Protein AF-B7U589-F1 (afdb_monomer)

Secondary structure (DSSP, 8-state):
-------------EEETTEEHHHHHHHHHHHHHHHHHHTTS-GGGHHHHHHHHHHHHHHHHSEETTEEEEEHHHHHHHHHH--TTT-PPPPHHHHHHHHHHHHHHHHHHHHHHHHHHT--

Radius of gyration: 27.57 Å; Cα contacts (8 Å, 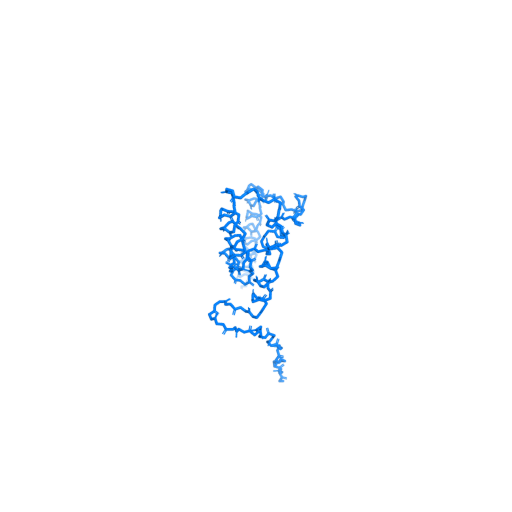|Δi|>4): 42; chains: 1; bounding box: 62×40×70 Å

Mean predicted aligned error: 13.68 Å

Foldseek 3Di:
DDDPDPPDDPDFDADDDLDGPVLVVLVVVLVVVLVVCLVVDDPVCNVVSVVVSVVVSVQQSQQDPVGNVHGVVVVVVCVVVDDPVPDDDDDPVVVVVVVVVVVVVVVVVVVVVVVVVVVD

Structure (mmCIF, N/CA/C/O backbone):
data_AF-B7U589-F1
#
_entry.id   AF-B7U589-F1
#
loop_
_atom_site.group_PDB
_atom_site.id
_atom_site.type_symbol
_atom_site.label_atom_id
_atom_site.label_alt_id
_atom_site.label_comp_id
_atom_site.label_asym_id
_atom_site.label_entity_id
_atom_site.label_seq_id
_atom_site.pdbx_PDB_ins_code
_atom_site.Cartn_x
_atom_site.Cartn_y
_atom_site.Cartn_z
_atom_site.occupancy
_atom_site.B_iso_or_equiv
_atom_site.auth_seq_id
_atom_site.auth_comp_id
_atom_site.auth_asym_id
_atom_site.auth_atom_id
_atom_site.pdbx_PDB_model_num
ATOM 1 N N . MET A 1 1 ? -23.735 -15.274 38.459 1.00 56.53 1 MET A N 1
ATOM 2 C CA . MET A 1 1 ? -22.317 -15.145 38.058 1.00 56.53 1 MET A CA 1
ATOM 3 C C . MET A 1 1 ? -22.253 -15.145 36.543 1.00 56.53 1 MET A C 1
ATOM 5 O O . MET A 1 1 ? -22.641 -16.132 35.937 1.00 56.53 1 MET A O 1
ATOM 9 N N . SER A 1 2 ? -21.861 -14.024 35.939 1.00 58.78 2 SER A N 1
ATOM 10 C CA . SER A 1 2 ? -21.671 -13.925 34.489 1.00 58.78 2 SER A CA 1
ATOM 11 C C . SER A 1 2 ? -20.240 -14.346 34.168 1.00 58.78 2 SER A C 1
ATOM 13 O O . SER A 1 2 ? -19.300 -13.724 34.661 1.00 58.78 2 SER A O 1
ATOM 15 N N . TYR A 1 3 ? -20.072 -15.425 33.405 1.00 68.81 3 TYR A N 1
ATOM 16 C CA . TYR A 1 3 ? -18.766 -15.828 32.889 1.00 68.81 3 TYR A CA 1
ATOM 17 C C . TYR A 1 3 ? -18.449 -14.979 31.652 1.00 68.81 3 TYR A C 1
ATOM 19 O O . TYR A 1 3 ? -19.206 -15.045 30.678 1.00 68.81 3 TYR A O 1
ATOM 27 N N . PRO A 1 4 ? -17.354 -14.195 31.628 1.00 71.69 4 PRO A N 1
ATOM 28 C CA . PRO A 1 4 ? -16.908 -13.586 30.389 1.00 71.69 4 PRO A CA 1
ATOM 29 C C . PRO A 1 4 ? -16.422 -14.710 29.474 1.00 71.69 4 PRO A C 1
ATOM 31 O O . PRO A 1 4 ? -15.362 -15.293 29.692 1.00 71.69 4 PRO A O 1
ATOM 34 N N . ILE A 1 5 ? -17.227 -15.038 28.462 1.00 75.19 5 ILE A N 1
ATOM 35 C CA . ILE A 1 5 ? -16.825 -15.941 27.384 1.00 75.19 5 ILE A CA 1
ATOM 36 C C . ILE A 1 5 ? -15.532 -15.365 26.796 1.00 75.19 5 ILE A C 1
ATOM 38 O O . ILE A 1 5 ? -15.551 -14.212 26.340 1.00 75.19 5 ILE A O 1
ATOM 42 N N . PRO A 1 6 ? -14.411 -16.106 26.809 1.00 66.44 6 PRO A N 1
ATOM 43 C CA . PRO A 1 6 ? -13.194 -15.638 26.178 1.00 66.44 6 PRO A CA 1
ATOM 44 C C . PRO A 1 6 ? -13.484 -15.529 24.683 1.00 66.44 6 PRO A C 1
ATOM 46 O O . PRO A 1 6 ? -13.605 -16.526 23.975 1.00 66.44 6 PRO A O 1
ATOM 49 N N . LYS A 1 7 ? -13.666 -14.297 24.200 1.00 66.12 7 LYS A N 1
ATOM 50 C CA . LYS A 1 7 ? -13.735 -14.030 22.766 1.00 66.12 7 LYS A CA 1
ATOM 51 C C . LYS A 1 7 ? -12.380 -14.420 22.205 1.00 66.12 7 LYS A C 1
ATOM 53 O O . LYS A 1 7 ? -11.390 -13.760 22.510 1.00 66.12 7 LYS A O 1
ATOM 58 N N . GLU A 1 8 ? -12.346 -15.503 21.441 1.00 59.12 8 GLU A N 1
ATOM 59 C CA . GLU A 1 8 ? -11.139 -16.000 20.796 1.00 59.12 8 GLU A CA 1
ATOM 60 C C . GLU A 1 8 ? -10.392 -14.848 20.121 1.00 59.12 8 GLU A C 1
ATOM 62 O O . GLU A 1 8 ? -10.869 -14.223 19.167 1.00 59.12 8 GLU A O 1
ATOM 67 N N . VAL A 1 9 ? -9.209 -14.536 20.645 1.00 61.25 9 VAL A N 1
ATOM 68 C CA . VAL A 1 9 ? -8.314 -13.579 20.014 1.00 61.25 9 VAL A CA 1
ATOM 69 C C . VAL A 1 9 ? -7.696 -14.329 18.847 1.00 61.25 9 VAL A C 1
ATOM 71 O O . VAL A 1 9 ? -6.755 -15.101 19.016 1.00 61.25 9 VAL A O 1
ATOM 74 N N . LYS A 1 10 ? -8.251 -14.142 17.645 1.00 58.91 10 LYS A N 1
ATOM 75 C CA . LYS A 1 10 ? -7.580 -14.528 16.400 1.00 58.91 10 LYS A CA 1
ATOM 76 C C . LYS A 1 10 ? -6.334 -13.660 16.262 1.00 58.91 10 LYS A C 1
ATOM 78 O O . LYS A 1 10 ? -6.353 -12.612 15.621 1.00 58.91 10 LYS A O 1
ATOM 83 N N . THR A 1 11 ? -5.276 -14.051 16.956 1.00 62.56 11 THR A N 1
ATOM 84 C CA . THR A 1 11 ? -3.998 -13.359 16.919 1.00 62.56 11 THR A CA 1
ATOM 85 C C . THR A 1 11 ? -3.332 -13.741 15.609 1.00 62.56 11 THR A C 1
ATOM 87 O O . THR A 1 11 ? -2.890 -14.875 15.437 1.00 62.56 11 THR A O 1
ATOM 90 N N . ASP A 1 12 ? -3.316 -12.818 14.648 1.00 67.38 12 ASP A N 1
ATOM 91 C CA . ASP A 1 12 ? -2.588 -13.030 13.399 1.00 67.38 12 ASP A CA 1
ATOM 92 C C . ASP A 1 12 ? -1.104 -13.286 13.708 1.00 67.38 12 ASP A C 1
ATOM 94 O O . ASP A 1 12 ? -0.498 -12.589 14.528 1.00 67.38 12 ASP A O 1
ATOM 98 N N . ILE A 1 13 ? -0.517 -14.282 13.037 1.00 76.31 13 ILE A N 1
ATOM 99 C CA . ILE A 1 13 ? 0.887 -14.664 13.221 1.00 76.31 13 ILE A CA 1
ATOM 100 C C . ILE A 1 13 ? 1.769 -13.486 12.795 1.00 76.31 13 ILE A C 1
ATOM 102 O O . ILE A 1 13 ? 1.837 -13.125 11.613 1.00 76.31 13 ILE A O 1
ATOM 106 N N . LYS A 1 14 ? 2.430 -12.869 13.776 1.00 76.00 14 LYS A N 1
ATOM 107 C CA . LYS A 1 14 ? 3.415 -11.808 13.564 1.00 76.00 14 LYS A CA 1
ATOM 108 C C . LYS A 1 14 ? 4.762 -12.441 13.253 1.00 76.00 14 LYS A C 1
ATOM 110 O O . LYS A 1 14 ? 5.192 -13.343 13.962 1.00 76.00 14 LYS A O 1
ATOM 115 N N . VAL A 1 15 ? 5.423 -11.953 12.207 1.00 69.69 15 VAL A N 1
ATOM 116 C CA . VAL A 1 15 ? 6.748 -12.446 11.804 1.00 69.69 15 VAL A CA 1
ATOM 117 C C . VAL A 1 15 ? 7.831 -11.576 12.439 1.00 69.69 15 VAL A C 1
ATOM 119 O O . VAL A 1 15 ? 8.715 -12.089 13.116 1.00 69.69 15 VAL A O 1
ATOM 122 N N . LYS A 1 16 ? 7.748 -10.246 12.261 1.00 62.12 16 LYS A N 1
ATOM 123 C CA . LYS A 1 16 ? 8.678 -9.267 12.852 1.00 62.12 16 LYS A CA 1
ATOM 124 C C . LYS A 1 16 ? 8.095 -7.848 12.783 1.00 62.12 16 LYS A C 1
ATOM 126 O O . LYS A 1 16 ? 7.721 -7.386 11.709 1.00 62.12 16 LYS A O 1
ATOM 131 N N . GLY A 1 17 ? 8.054 -7.124 13.903 1.00 70.06 17 GLY A N 1
ATOM 132 C CA . GLY A 1 17 ? 7.577 -5.732 13.934 1.00 70.06 17 GLY A CA 1
ATOM 133 C C . GLY A 1 17 ? 6.125 -5.581 13.433 1.00 70.06 17 GLY A C 1
ATOM 134 O O . GLY A 1 17 ? 5.258 -6.315 13.909 1.00 70.06 17 GLY A O 1
ATOM 135 N N . PRO A 1 18 ? 5.827 -4.656 12.494 1.00 68.00 18 PRO A N 1
ATOM 136 C CA . PRO A 1 18 ? 4.482 -4.487 11.936 1.00 68.00 18 PRO A CA 1
ATOM 137 C C . PRO A 1 18 ? 4.117 -5.533 10.865 1.00 68.00 18 PRO A C 1
ATOM 139 O O . PRO A 1 18 ? 3.000 -5.490 10.352 1.00 68.00 18 PRO A O 1
ATOM 142 N N . LEU A 1 19 ? 5.033 -6.445 10.508 1.00 73.00 19 LEU A N 1
ATOM 143 C CA . LEU A 1 19 ? 4.832 -7.431 9.445 1.00 73.00 19 LEU A CA 1
ATOM 144 C C . LEU A 1 19 ? 4.157 -8.700 9.973 1.00 73.00 19 LEU A C 1
ATOM 146 O O . LEU A 1 19 ? 4.652 -9.386 10.876 1.00 73.00 19 LEU A O 1
ATOM 150 N N . TYR A 1 20 ? 3.038 -9.033 9.345 1.00 83.56 20 TYR A N 1
ATOM 151 C CA . TYR A 1 20 ? 2.271 -10.251 9.562 1.00 83.56 20 TYR A CA 1
ATOM 152 C C . TYR A 1 20 ? 2.624 -11.300 8.507 1.00 83.56 20 TYR A C 1
ATOM 154 O O . TYR A 1 20 ? 3.091 -10.971 7.420 1.00 83.56 20 TYR A O 1
ATOM 162 N N . LEU A 1 21 ? 2.340 -12.575 8.776 1.00 83.81 21 LEU A N 1
ATOM 163 C CA . LEU A 1 21 ? 2.605 -13.662 7.822 1.00 83.81 21 LEU A CA 1
ATOM 164 C C . LEU A 1 21 ? 1.922 -13.435 6.461 1.00 83.81 21 LEU A C 1
ATOM 166 O O . LEU A 1 21 ? 2.477 -13.742 5.408 1.00 83.81 21 LEU A O 1
ATOM 170 N N . ARG A 1 22 ? 0.738 -12.814 6.482 1.00 82.56 22 ARG A N 1
ATOM 171 C CA . ARG A 1 22 ? 0.011 -12.410 5.272 1.00 82.56 22 ARG A CA 1
ATOM 172 C C . ARG A 1 22 ? 0.807 -11.421 4.413 1.00 82.56 22 ARG A C 1
ATOM 174 O O . ARG A 1 22 ? 0.705 -11.480 3.194 1.00 82.56 22 ARG A O 1
ATOM 181 N N . ASP A 1 23 ? 1.624 -10.562 5.022 1.00 87.06 23 ASP A N 1
ATOM 182 C CA . ASP A 1 23 ? 2.446 -9.578 4.303 1.00 87.06 23 ASP A CA 1
ATOM 183 C C . ASP A 1 23 ? 3.567 -10.236 3.525 1.00 87.06 23 ASP A C 1
ATOM 185 O O . ASP A 1 23 ? 3.848 -9.840 2.399 1.00 87.06 23 ASP A O 1
ATOM 189 N N . VAL A 1 24 ? 4.155 -11.289 4.093 1.00 88.31 24 VAL A N 1
ATOM 190 C CA . VAL A 1 24 ? 5.153 -12.104 3.398 1.00 88.31 24 VAL A CA 1
ATOM 191 C C . VAL A 1 24 ? 4.527 -12.748 2.162 1.00 88.31 24 VAL A C 1
ATOM 193 O O . VAL A 1 24 ? 5.094 -12.669 1.076 1.00 88.31 24 VAL A O 1
ATOM 196 N N . GLY A 1 25 ? 3.319 -13.306 2.298 1.00 91.00 25 GLY A N 1
ATOM 197 C CA . GLY A 1 25 ? 2.579 -13.875 1.169 1.00 91.00 25 GLY A CA 1
ATOM 198 C C . GLY A 1 25 ? 2.284 -12.851 0.068 1.00 91.00 25 GLY A C 1
ATOM 199 O O . GLY A 1 25 ? 2.515 -13.128 -1.107 1.00 91.00 25 GLY A O 1
ATOM 200 N N . ILE A 1 26 ? 1.839 -11.646 0.438 1.00 91.75 26 ILE A N 1
ATOM 201 C CA . ILE A 1 26 ? 1.591 -10.558 -0.521 1.00 91.75 26 ILE A CA 1
ATOM 202 C C . ILE A 1 26 ? 2.898 -10.124 -1.200 1.00 91.75 26 ILE A C 1
ATOM 204 O O . ILE A 1 26 ? 2.909 -9.938 -2.412 1.00 91.75 26 ILE A O 1
ATOM 208 N N . LEU A 1 27 ? 4.002 -9.996 -0.460 1.00 92.94 27 LEU A N 1
ATOM 209 C CA . LEU A 1 27 ? 5.292 -9.585 -1.019 1.00 92.94 27 LEU A CA 1
ATOM 210 C C . LEU A 1 27 ? 5.833 -10.607 -2.028 1.00 92.94 27 LEU A C 1
ATOM 212 O O . LEU A 1 27 ? 6.324 -10.225 -3.091 1.00 92.94 27 LEU A O 1
ATOM 216 N N . ILE A 1 28 ? 5.693 -11.902 -1.729 1.00 94.62 28 ILE A N 1
ATOM 217 C CA . ILE A 1 28 ? 6.041 -12.985 -2.657 1.00 94.62 28 ILE A CA 1
ATOM 218 C C . ILE A 1 28 ? 5.150 -12.907 -3.901 1.00 94.62 28 ILE A C 1
ATOM 220 O O . ILE A 1 28 ? 5.663 -12.891 -5.019 1.00 94.62 28 ILE A O 1
ATOM 224 N N . GLY A 1 29 ? 3.831 -12.789 -3.721 1.00 95.50 29 GLY A N 1
ATOM 225 C CA . GLY A 1 29 ? 2.881 -12.685 -4.830 1.00 95.50 29 GLY A CA 1
ATOM 226 C C . GLY A 1 29 ? 3.164 -11.491 -5.746 1.00 95.50 29 GLY A C 1
ATOM 227 O O . GLY A 1 29 ? 3.200 -11.643 -6.965 1.00 95.50 29 GLY A O 1
ATOM 228 N N . VAL A 1 30 ? 3.445 -10.319 -5.169 1.00 95.75 30 VAL A N 1
ATOM 229 C CA . VAL A 1 30 ? 3.826 -9.114 -5.918 1.00 95.75 30 VAL A CA 1
ATOM 230 C C . VAL A 1 30 ? 5.149 -9.308 -6.648 1.00 95.75 30 VAL A C 1
ATOM 232 O O . VAL A 1 30 ? 5.253 -8.906 -7.801 1.00 95.75 30 VAL A O 1
ATOM 235 N N . THR A 1 31 ? 6.145 -9.943 -6.027 1.00 95.19 31 THR A N 1
ATOM 236 C CA . THR A 1 31 ? 7.433 -10.226 -6.682 1.00 95.19 31 THR A CA 1
ATOM 237 C C . THR A 1 31 ? 7.244 -11.101 -7.923 1.00 95.19 31 THR A C 1
ATOM 239 O O . THR A 1 31 ? 7.774 -10.781 -8.988 1.00 95.19 31 THR A O 1
ATOM 242 N N . VAL A 1 32 ? 6.449 -12.172 -7.813 1.00 96.81 32 VAL A N 1
ATOM 243 C CA . VAL A 1 32 ? 6.141 -13.076 -8.935 1.00 96.81 32 VAL A CA 1
ATOM 244 C C . VAL A 1 32 ? 5.391 -12.333 -10.040 1.00 96.81 32 VAL A C 1
ATOM 246 O O . VAL A 1 32 ? 5.813 -12.367 -11.195 1.00 96.81 32 VAL A O 1
ATOM 249 N N . LEU A 1 33 ? 4.328 -11.600 -9.691 1.00 95.62 33 LEU A N 1
ATOM 250 C CA . LEU A 1 33 ? 3.584 -10.776 -10.648 1.00 95.62 33 LEU A CA 1
ATOM 251 C C . LEU A 1 33 ? 4.497 -9.754 -11.325 1.00 95.62 33 LEU A C 1
ATOM 253 O O . LEU A 1 33 ? 4.436 -9.566 -12.537 1.00 95.62 33 LEU A O 1
ATOM 257 N N . SER A 1 34 ? 5.390 -9.132 -10.560 1.00 94.88 34 SER A N 1
ATOM 258 C CA . SER A 1 34 ? 6.286 -8.112 -11.078 1.00 94.88 34 SER A CA 1
ATOM 259 C C . SER A 1 34 ? 7.234 -8.662 -12.146 1.00 94.88 34 SER A C 1
ATOM 261 O O . SER A 1 34 ? 7.466 -7.980 -13.144 1.00 94.88 34 SER A O 1
ATOM 263 N N . GLN A 1 35 ? 7.721 -9.900 -11.995 1.00 94.56 35 GLN A N 1
ATOM 264 C CA . GLN A 1 35 ? 8.529 -10.565 -13.024 1.00 94.56 35 GLN A CA 1
ATOM 265 C C . GLN A 1 35 ? 7.729 -10.884 -14.289 1.00 94.56 35 GLN A C 1
ATOM 267 O O . GLN A 1 35 ? 8.247 -10.697 -15.387 1.00 94.56 35 GLN A O 1
ATOM 272 N N . ILE A 1 36 ? 6.469 -11.308 -14.151 1.00 95.12 36 ILE A N 1
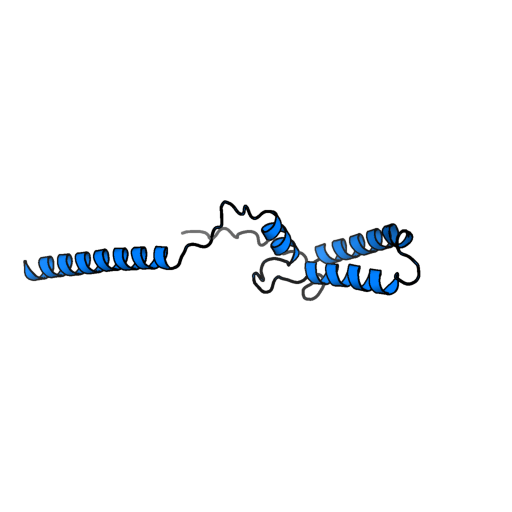ATOM 273 C CA . ILE A 1 36 ? 5.594 -11.587 -15.299 1.00 95.12 36 ILE A CA 1
ATOM 274 C C . ILE A 1 36 ? 5.364 -10.306 -16.115 1.00 95.12 36 ILE A C 1
ATOM 276 O O . ILE A 1 36 ? 5.525 -10.305 -17.333 1.00 95.12 36 ILE A O 1
ATOM 280 N N . PHE A 1 37 ? 5.054 -9.190 -15.448 1.00 92.75 37 PHE A N 1
ATOM 281 C CA . PHE A 1 37 ? 4.784 -7.907 -16.110 1.00 92.75 37 PHE A CA 1
ATOM 282 C C . PHE A 1 37 ? 6.041 -7.149 -16.553 1.00 92.75 37 PHE A C 1
ATOM 284 O O . PHE A 1 37 ? 5.940 -6.243 -17.380 1.00 92.75 37 PHE A O 1
ATOM 291 N N . LYS A 1 38 ? 7.230 -7.528 -16.065 1.00 92.25 38 LYS A N 1
ATOM 292 C CA . LYS A 1 38 ? 8.510 -6.913 -16.450 1.00 92.25 38 LYS A CA 1
ATOM 293 C C . LYS A 1 38 ? 8.707 -6.905 -17.968 1.00 92.25 38 LYS A C 1
ATOM 295 O O . LYS A 1 38 ? 9.228 -5.929 -18.493 1.00 92.25 38 LYS A O 1
ATOM 300 N N . GLY A 1 39 ? 8.286 -7.965 -18.666 1.00 90.75 39 GLY A N 1
ATOM 301 C CA . GLY A 1 39 ? 8.430 -8.083 -20.124 1.00 90.75 39 GLY A CA 1
ATOM 302 C C . GLY A 1 39 ? 7.678 -7.010 -20.919 1.00 90.75 39 GLY A C 1
ATOM 303 O O . GLY A 1 39 ? 8.077 -6.689 -22.033 1.00 90.75 39 GLY A O 1
ATOM 304 N N . SER A 1 40 ? 6.638 -6.413 -20.334 1.00 92.31 40 SER A N 1
ATOM 305 C CA . SER A 1 40 ? 5.861 -5.330 -20.950 1.00 92.31 40 SER A CA 1
ATOM 306 C C . SER A 1 40 ? 6.453 -3.940 -20.695 1.00 92.31 40 SER A C 1
ATOM 308 O O . SER A 1 40 ? 5.945 -2.950 -21.218 1.00 92.31 40 SER A O 1
ATOM 310 N N . VAL A 1 41 ? 7.503 -3.838 -19.874 1.00 93.75 41 VAL A N 1
ATOM 311 C CA . VAL A 1 41 ? 8.139 -2.572 -19.504 1.00 93.75 41 VAL A CA 1
ATOM 312 C C . VAL A 1 41 ? 9.419 -2.398 -20.314 1.00 93.75 41 VAL A C 1
ATOM 314 O O . VAL A 1 41 ? 10.307 -3.248 -20.294 1.00 93.75 41 VAL A O 1
ATOM 317 N N . HIS A 1 42 ? 9.539 -1.266 -21.007 1.00 93.50 42 HIS A N 1
ATOM 318 C CA . HIS A 1 42 ? 10.747 -0.931 -21.757 1.00 93.50 42 HIS A CA 1
ATOM 319 C C . HIS A 1 42 ? 11.972 -0.860 -20.829 1.00 93.50 42 HIS A C 1
ATOM 321 O O . HIS A 1 42 ? 11.878 -0.352 -19.710 1.00 93.50 42 HIS A O 1
ATOM 327 N N . SER A 1 43 ? 13.135 -1.316 -21.304 1.00 92.62 43 SER A N 1
ATOM 328 C CA . SER A 1 43 ? 14.343 -1.511 -20.487 1.00 92.62 43 SER A CA 1
ATOM 329 C C . SER A 1 43 ? 14.754 -0.287 -19.661 1.00 92.62 43 SER A C 1
ATOM 331 O O . SER A 1 43 ? 15.154 -0.422 -18.506 1.00 92.62 43 SER A O 1
ATOM 333 N N . SER A 1 44 ? 14.584 0.917 -20.213 1.00 94.12 44 SER A N 1
ATOM 334 C CA . SER A 1 44 ? 14.885 2.186 -19.532 1.00 94.12 44 SER A CA 1
ATOM 335 C C . SER A 1 44 ? 14.003 2.462 -18.306 1.00 94.12 44 SER A C 1
ATOM 337 O O . SER A 1 44 ? 14.415 3.197 -17.414 1.00 94.12 44 SER A O 1
ATOM 339 N N . PHE A 1 45 ? 12.806 1.870 -18.234 1.00 94.31 45 PHE A N 1
ATOM 340 C CA . PHE A 1 45 ? 11.836 2.087 -17.157 1.00 94.31 45 PHE A CA 1
ATOM 341 C C . PHE A 1 45 ? 11.761 0.930 -16.153 1.00 94.31 45 PHE A C 1
ATOM 343 O O . PHE A 1 45 ? 10.916 0.948 -15.261 1.00 94.31 45 PHE A O 1
ATOM 350 N N . ILE A 1 46 ? 12.661 -0.055 -16.232 1.00 94.12 46 ILE A N 1
ATOM 351 C CA . ILE A 1 46 ? 12.665 -1.200 -15.309 1.00 94.12 46 ILE A CA 1
ATOM 352 C C . ILE A 1 46 ? 12.880 -0.754 -13.855 1.00 94.12 46 ILE A C 1
ATOM 354 O O . ILE A 1 46 ? 12.181 -1.211 -12.953 1.00 94.12 46 ILE A O 1
ATOM 358 N N . ILE A 1 47 ? 13.831 0.153 -13.619 1.00 94.12 47 ILE A N 1
ATOM 359 C CA . ILE A 1 47 ? 14.122 0.676 -12.276 1.00 94.12 47 ILE A CA 1
ATOM 360 C C . ILE A 1 47 ? 12.909 1.425 -11.692 1.00 94.12 47 ILE A C 1
ATOM 362 O O . ILE A 1 47 ? 12.446 1.029 -10.618 1.00 94.12 47 ILE A O 1
ATOM 366 N N . PRO A 1 48 ? 12.340 2.454 -12.362 1.00 95.56 48 PRO A N 1
ATOM 367 C CA . PRO A 1 48 ? 11.175 3.158 -11.827 1.00 95.56 48 PRO A CA 1
ATOM 368 C C . PRO A 1 48 ? 9.949 2.251 -11.682 1.00 95.56 48 PRO A C 1
ATOM 370 O O . PRO A 1 48 ? 9.189 2.417 -10.731 1.00 95.56 48 PRO A O 1
ATOM 373 N N . TYR A 1 49 ? 9.787 1.250 -12.551 1.00 95.25 49 TYR A N 1
ATOM 374 C CA . TYR A 1 49 ? 8.740 0.239 -12.421 1.00 95.25 49 TYR A CA 1
ATOM 375 C C . TYR A 1 49 ? 8.821 -0.519 -11.090 1.00 95.25 49 TYR A C 1
ATOM 377 O O . TYR A 1 49 ? 7.822 -0.604 -10.374 1.00 95.25 49 TYR A O 1
ATOM 385 N N . TYR A 1 50 ? 9.999 -1.023 -10.712 1.00 95.19 50 TYR A N 1
ATOM 386 C CA . TYR A 1 50 ? 10.146 -1.722 -9.435 1.00 95.19 50 TYR A CA 1
ATOM 387 C C . TYR A 1 50 ? 9.941 -0.794 -8.240 1.00 95.19 50 TYR A C 1
ATOM 389 O O . TYR A 1 50 ? 9.256 -1.175 -7.292 1.00 95.19 50 TYR A O 1
ATOM 397 N N . ILE A 1 51 ? 10.481 0.429 -8.288 1.00 96.44 51 ILE A N 1
ATOM 398 C CA . ILE A 1 51 ? 10.280 1.424 -7.222 1.00 96.44 51 ILE A CA 1
ATOM 399 C C . ILE A 1 51 ? 8.785 1.675 -7.016 1.00 96.44 51 ILE A C 1
ATOM 401 O O . ILE A 1 51 ? 8.307 1.662 -5.882 1.00 96.44 51 ILE A O 1
ATOM 405 N N . PHE A 1 52 ? 8.039 1.848 -8.106 1.00 95.94 52 PHE A N 1
ATOM 406 C CA . PHE A 1 52 ? 6.601 2.059 -8.052 1.00 95.94 52 PHE A CA 1
ATOM 407 C C . PHE A 1 52 ? 5.859 0.840 -7.488 1.00 95.94 52 PHE A C 1
ATOM 409 O O . PHE A 1 52 ? 5.100 0.980 -6.530 1.00 95.94 52 PHE A O 1
ATOM 416 N N . ILE A 1 53 ? 6.108 -0.360 -8.025 1.00 96.00 53 ILE A N 1
ATOM 417 C CA . ILE A 1 53 ? 5.449 -1.603 -7.591 1.00 96.00 53 ILE A CA 1
ATOM 418 C C . ILE A 1 53 ? 5.672 -1.854 -6.097 1.00 96.00 53 ILE A C 1
ATOM 420 O O . ILE A 1 53 ? 4.712 -2.063 -5.347 1.00 96.00 53 ILE A O 1
ATOM 424 N N . TYR A 1 54 ? 6.925 -1.817 -5.641 1.00 95.56 54 TYR A N 1
ATOM 425 C CA . TYR A 1 54 ? 7.234 -2.068 -4.236 1.00 95.56 54 TYR A CA 1
ATOM 426 C C . TYR A 1 54 ? 6.764 -0.916 -3.348 1.00 95.56 54 TYR A C 1
ATOM 428 O O . TYR A 1 54 ? 6.197 -1.177 -2.291 1.00 95.56 54 TYR A O 1
ATOM 436 N N . GLY A 1 55 ? 6.902 0.339 -3.783 1.00 95.75 55 GLY A N 1
ATOM 437 C CA . GLY A 1 55 ? 6.422 1.506 -3.041 1.00 95.75 55 GLY A CA 1
ATOM 438 C C . GLY A 1 55 ? 4.914 1.463 -2.787 1.00 95.75 55 GLY A C 1
ATOM 439 O O . GLY A 1 55 ? 4.472 1.614 -1.648 1.00 95.75 55 GLY A O 1
ATOM 440 N N . VAL A 1 56 ? 4.122 1.165 -3.820 1.00 94.06 56 VAL A N 1
ATOM 441 C CA . VAL A 1 56 ? 2.665 0.999 -3.705 1.00 94.06 56 VAL A CA 1
ATOM 442 C C . VAL A 1 56 ? 2.318 -0.184 -2.802 1.00 94.06 56 VAL A C 1
ATOM 444 O O . VAL A 1 56 ? 1.440 -0.073 -1.947 1.00 94.06 56 VAL A O 1
ATOM 447 N N . THR A 1 57 ? 3.036 -1.299 -2.933 1.00 93.81 57 THR A N 1
ATOM 448 C CA . THR A 1 57 ? 2.827 -2.489 -2.096 1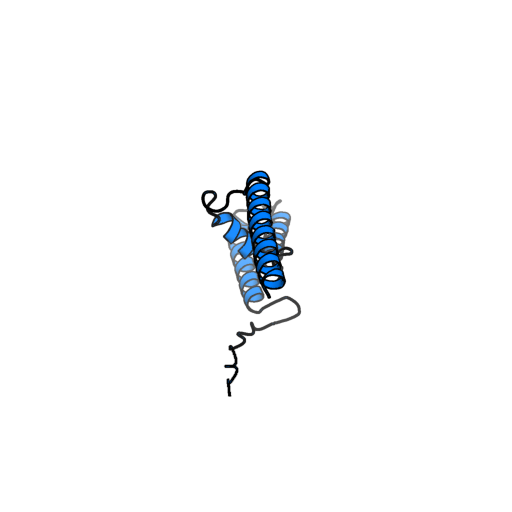.00 93.81 57 THR A CA 1
ATOM 449 C C . THR A 1 57 ? 3.087 -2.193 -0.620 1.00 93.81 57 THR A C 1
ATOM 451 O O . THR A 1 57 ? 2.248 -2.506 0.226 1.00 93.81 57 THR A O 1
ATOM 454 N N . PHE A 1 58 ? 4.195 -1.521 -0.300 1.00 92.00 58 PHE A N 1
ATOM 455 C CA . PHE A 1 58 ? 4.495 -1.084 1.063 1.00 92.00 58 PHE A CA 1
ATOM 456 C C . PHE A 1 58 ? 3.433 -0.119 1.589 1.00 92.00 58 PHE A C 1
ATOM 458 O O . PHE A 1 58 ? 2.934 -0.305 2.699 1.00 92.00 58 PHE A O 1
ATOM 465 N N . PHE A 1 59 ? 3.025 0.863 0.782 1.00 90.94 59 PHE A N 1
ATOM 466 C CA . PHE A 1 59 ? 1.960 1.789 1.153 1.00 90.94 59 PHE A CA 1
ATOM 467 C C . PHE A 1 59 ? 0.655 1.057 1.496 1.00 90.94 59 PHE A C 1
ATOM 469 O O . PHE A 1 59 ? 0.028 1.364 2.508 1.00 90.94 59 PHE A O 1
ATOM 476 N N . LEU A 1 60 ? 0.263 0.054 0.708 1.00 89.88 60 LEU A N 1
ATOM 477 C CA . LEU A 1 60 ? -0.938 -0.756 0.941 1.00 89.88 60 LEU A CA 1
ATOM 478 C C . LEU A 1 60 ? -0.851 -1.615 2.212 1.00 89.88 60 LEU A C 1
ATOM 480 O O . LEU A 1 60 ? -1.876 -1.839 2.866 1.00 89.88 60 LEU A O 1
ATOM 484 N N . MET A 1 61 ? 0.348 -2.097 2.554 1.00 88.44 61 MET A N 1
ATOM 485 C CA . MET A 1 61 ? 0.593 -2.931 3.733 1.00 88.44 61 MET A CA 1
ATOM 486 C C . MET A 1 61 ? 0.552 -2.142 5.043 1.00 88.44 61 MET A C 1
ATOM 488 O O . MET A 1 61 ? 0.092 -2.685 6.050 1.00 88.44 61 MET A O 1
ATOM 492 N N . ILE A 1 62 ? 1.010 -0.890 5.036 1.00 86.94 62 ILE A N 1
ATOM 493 C CA . ILE A 1 62 ? 1.083 -0.039 6.230 1.00 86.94 62 ILE A CA 1
ATOM 494 C C . ILE A 1 62 ? -0.329 0.201 6.821 1.00 86.94 62 ILE A C 1
ATOM 496 O O . ILE A 1 62 ? -1.317 0.314 6.078 1.00 86.94 62 ILE A O 1
ATOM 500 N N . PRO A 1 63 ? -0.465 0.241 8.165 1.00 82.69 63 PRO A N 1
ATOM 501 C CA . PRO A 1 63 ? -1.720 0.602 8.822 1.00 82.69 63 PRO A CA 1
ATOM 502 C C . PRO A 1 63 ? -2.167 2.014 8.429 1.00 82.69 63 PRO A C 1
ATOM 504 O O . PRO A 1 63 ? -1.357 2.922 8.266 1.00 82.69 63 PRO A O 1
ATOM 507 N N . SER A 1 64 ? -3.475 2.209 8.285 1.00 82.94 64 SER A N 1
ATOM 508 C CA . SER A 1 64 ? -4.012 3.505 7.887 1.00 82.94 64 SER A CA 1
ATOM 509 C C . SER A 1 64 ? -3.897 4.518 9.021 1.00 82.94 64 SER A C 1
ATOM 511 O O . SER A 1 64 ? -4.278 4.221 10.150 1.00 82.94 64 SER A O 1
ATOM 513 N N . ILE A 1 65 ? -3.433 5.731 8.708 1.00 76.19 65 ILE A N 1
ATOM 514 C CA . ILE A 1 65 ? -3.280 6.828 9.681 1.00 76.19 65 ILE A CA 1
ATOM 515 C C . ILE A 1 65 ? -4.628 7.148 10.344 1.00 76.19 65 ILE A C 1
ATOM 517 O O . ILE A 1 65 ? -4.721 7.246 11.563 1.00 76.19 65 ILE A O 1
ATOM 521 N N . ASN A 1 66 ? -5.693 7.216 9.542 1.00 75.12 66 ASN A N 1
ATOM 522 C CA . ASN A 1 66 ? -7.040 7.538 10.021 1.00 75.12 66 ASN A CA 1
ATOM 523 C C . ASN A 1 66 ? -7.761 6.330 10.642 1.00 75.12 66 ASN A C 1
ATOM 525 O O . ASN A 1 66 ? -8.805 6.488 11.270 1.00 75.12 66 ASN A O 1
ATOM 529 N N . ASN A 1 67 ? -7.252 5.110 10.438 1.00 78.19 67 ASN A N 1
ATOM 530 C CA . ASN A 1 67 ? -7.843 3.895 10.991 1.00 78.19 67 ASN A CA 1
ATOM 531 C C . ASN A 1 67 ? -6.755 2.849 11.288 1.00 78.19 67 ASN A C 1
ATOM 533 O O . ASN A 1 67 ? -6.565 1.924 10.495 1.00 78.19 67 ASN A O 1
ATOM 537 N N . PRO A 1 68 ? -6.066 2.946 12.439 1.00 72.81 68 PRO A N 1
ATOM 538 C CA . PRO A 1 68 ? -4.904 2.109 12.754 1.00 72.81 68 PRO A CA 1
ATOM 539 C C . PRO A 1 68 ? -5.233 0.615 12.906 1.00 72.81 68 PRO A C 1
ATOM 541 O O . PRO A 1 68 ? -4.340 -0.227 12.867 1.00 72.81 68 PRO A O 1
ATOM 544 N N . LYS A 1 69 ? -6.519 0.254 13.039 1.00 77.62 69 LYS A N 1
ATOM 545 C CA . LYS A 1 69 ? -6.986 -1.144 13.058 1.00 77.62 69 LYS A CA 1
ATOM 546 C C . LYS A 1 69 ? -7.135 -1.744 11.655 1.00 77.62 69 LYS A C 1
ATOM 548 O O . LYS A 1 69 ? -7.403 -2.939 11.526 1.00 77.62 69 LYS A O 1
ATOM 553 N N . LYS A 1 70 ? -7.028 -0.930 10.603 1.00 82.06 70 LYS A N 1
ATOM 554 C CA . LYS A 1 70 ? -7.187 -1.323 9.200 1.00 82.06 70 LYS A CA 1
ATOM 555 C C . LYS A 1 70 ? -5.961 -0.894 8.394 1.00 82.06 70 LYS A C 1
ATOM 557 O O . LYS A 1 70 ? -5.248 0.037 8.742 1.00 82.06 70 LYS A O 1
ATOM 562 N N . ARG A 1 71 ? -5.703 -1.599 7.298 1.00 83.75 71 ARG A N 1
ATOM 563 C CA . ARG A 1 71 ? -4.604 -1.294 6.365 1.00 83.75 71 ARG A CA 1
ATOM 564 C C . ARG A 1 71 ? -5.080 -0.357 5.266 1.00 83.75 71 ARG A C 1
ATOM 566 O O . ARG A 1 71 ? -6.278 -0.325 4.987 1.00 83.75 71 ARG A O 1
ATOM 573 N N . ASN A 1 72 ? -4.165 0.336 4.597 1.00 85.69 72 ASN A N 1
ATOM 574 C CA . ASN A 1 72 ? -4.519 1.304 3.552 1.00 85.69 72 ASN A CA 1
ATOM 575 C C . ASN A 1 72 ? -5.350 0.711 2.404 1.00 85.69 72 ASN A C 1
ATOM 577 O O . ASN A 1 72 ? -6.230 1.392 1.878 1.00 85.69 72 ASN A O 1
ATOM 581 N N . PHE A 1 73 ? -5.181 -0.576 2.078 1.00 84.75 73 PHE A N 1
ATOM 582 C CA . PHE A 1 73 ? -6.035 -1.227 1.077 1.00 84.75 73 PHE A CA 1
ATOM 583 C C . PHE A 1 73 ? -7.525 -1.242 1.467 1.00 84.75 73 PHE A C 1
ATOM 585 O O . PHE A 1 73 ? -8.385 -1.153 0.595 1.00 84.75 73 PHE A O 1
ATOM 592 N N . HIS A 1 74 ? -7.852 -1.313 2.765 1.00 85.12 74 HIS A N 1
ATOM 593 C CA . HIS A 1 74 ? -9.242 -1.246 3.220 1.00 85.12 74 HIS A CA 1
ATOM 594 C C . HIS A 1 74 ? -9.819 0.145 2.987 1.00 85.12 74 HIS A C 1
ATOM 596 O O . HIS A 1 74 ? -10.969 0.262 2.585 1.00 85.12 74 HIS A O 1
ATOM 602 N N . SER A 1 75 ? -9.028 1.191 3.223 1.00 84.00 75 SER A N 1
ATOM 603 C CA . SER A 1 75 ? -9.451 2.571 2.985 1.00 84.00 75 SER A CA 1
ATOM 604 C C . SER A 1 75 ? -9.765 2.797 1.505 1.00 84.00 75 SER A C 1
ATOM 606 O O . SER A 1 75 ? -10.804 3.369 1.188 1.00 84.00 75 SER A O 1
ATOM 608 N N . ILE A 1 76 ? -8.934 2.264 0.603 1.00 85.12 76 ILE A N 1
ATOM 609 C CA . ILE A 1 76 ? -9.186 2.293 -0.847 1.00 85.12 76 ILE A CA 1
ATOM 610 C C . ILE A 1 76 ? -10.450 1.497 -1.189 1.00 85.12 76 ILE A C 1
ATOM 612 O O . ILE A 1 76 ? -11.326 1.999 -1.886 1.00 85.12 76 ILE A O 1
ATOM 616 N N . PHE A 1 77 ? -10.594 0.284 -0.652 1.00 86.69 77 PHE A N 1
ATOM 617 C CA . PHE A 1 77 ? -11.781 -0.540 -0.875 1.00 86.69 77 PHE A CA 1
ATOM 618 C C . PHE A 1 77 ? -13.068 0.150 -0.400 1.00 86.69 77 PHE A C 1
ATOM 620 O O . PHE A 1 77 ? -14.072 0.143 -1.108 1.00 86.69 77 PHE A O 1
ATOM 627 N N . PHE A 1 78 ? -13.048 0.788 0.772 1.00 84.62 78 PHE A N 1
ATOM 628 C CA . PHE A 1 78 ? -14.187 1.550 1.277 1.00 84.62 78 PHE A CA 1
ATOM 629 C C . PHE A 1 78 ? -14.466 2.787 0.437 1.00 84.62 78 PHE A C 1
ATOM 631 O O . PHE A 1 78 ? -15.632 3.083 0.205 1.00 84.62 78 PHE A O 1
ATOM 638 N N . ALA A 1 79 ? -13.437 3.477 -0.055 1.00 83.81 79 ALA A N 1
ATOM 639 C CA . ALA A 1 79 ? -13.615 4.601 -0.966 1.00 83.81 79 ALA A CA 1
ATOM 640 C C . ALA A 1 79 ? -14.295 4.168 -2.275 1.00 83.81 79 ALA A C 1
ATOM 642 O O . ALA A 1 79 ? -15.212 4.847 -2.727 1.00 83.81 79 ALA A O 1
ATOM 643 N N . LEU A 1 80 ? -13.909 3.015 -2.832 1.00 85.19 80 LEU A N 1
ATOM 644 C CA . LEU A 1 80 ? -14.515 2.453 -4.044 1.00 85.19 80 LEU A CA 1
ATOM 645 C C . LEU A 1 80 ? -15.940 1.932 -3.808 1.00 85.19 80 LEU A C 1
ATOM 647 O O . LEU A 1 80 ? -16.815 2.129 -4.644 1.00 85.19 80 LEU A O 1
ATOM 651 N N . LYS A 1 81 ? -16.193 1.281 -2.666 1.00 85.81 81 LYS A N 1
ATOM 652 C CA . LYS A 1 81 ? -17.517 0.747 -2.306 1.00 85.81 81 LYS A CA 1
ATOM 653 C C . LYS A 1 81 ? -18.480 1.830 -1.806 1.00 85.81 81 LYS A C 1
ATOM 655 O O . LYS A 1 81 ? -19.683 1.584 -1.713 1.00 85.81 81 LYS A O 1
ATOM 660 N N . ARG A 1 82 ? -17.983 3.015 -1.441 1.00 79.50 82 ARG A N 1
ATOM 661 C CA . ARG A 1 82 ? -18.802 4.100 -0.894 1.00 79.50 82 ARG A CA 1
ATOM 662 C C . ARG A 1 82 ? -19.863 4.512 -1.914 1.00 79.50 82 ARG A C 1
ATOM 664 O O . ARG A 1 82 ? -19.581 5.211 -2.882 1.00 79.50 82 ARG A O 1
ATOM 671 N N . SER A 1 83 ? -21.111 4.142 -1.631 1.00 69.75 83 SER A N 1
ATOM 672 C CA . SER A 1 83 ? -22.277 4.713 -2.300 1.00 69.75 83 SER A CA 1
ATOM 673 C C . SER A 1 83 ? -22.291 6.221 -2.052 1.00 69.75 83 SER A C 1
ATOM 675 O O . SER A 1 83 ? -22.444 6.673 -0.912 1.00 69.75 83 SER A O 1
ATOM 677 N N . ARG A 1 84 ? -22.129 7.011 -3.121 1.00 66.00 84 ARG A N 1
ATOM 678 C CA . ARG A 1 84 ? -22.245 8.479 -3.062 1.00 66.00 84 ARG A CA 1
ATOM 679 C C . ARG A 1 84 ? -23.652 8.924 -2.657 1.00 66.00 84 ARG A C 1
ATOM 681 O O . ARG A 1 84 ? -23.800 10.033 -2.165 1.00 66.00 84 ARG A O 1
ATOM 688 N N . ASN A 1 85 ? -24.647 8.051 -2.823 1.00 66.69 85 ASN A N 1
ATOM 689 C CA . ASN A 1 85 ? -26.047 8.347 -2.539 1.00 66.69 85 ASN A CA 1
ATOM 690 C C . ASN A 1 85 ? -26.411 8.204 -1.054 1.00 66.69 85 ASN A C 1
ATOM 692 O O . ASN A 1 85 ? -27.400 8.767 -0.618 1.00 66.69 85 ASN A O 1
ATOM 696 N N . THR A 1 86 ? -25.635 7.439 -0.279 1.00 66.94 86 THR A N 1
ATOM 697 C CA . THR A 1 86 ? -25.958 7.134 1.129 1.00 66.94 86 THR A CA 1
ATOM 698 C C . THR A 1 86 ? -25.221 8.045 2.110 1.00 66.94 86 THR A C 1
ATOM 700 O O . THR A 1 86 ? -25.712 8.318 3.198 1.00 66.94 86 THR A O 1
ATOM 703 N N . TYR A 1 87 ? -24.030 8.520 1.737 1.00 61.59 87 TYR A N 1
ATOM 704 C CA . TYR A 1 87 ? -23.190 9.358 2.593 1.00 61.59 87 TYR A CA 1
ATOM 705 C C . TYR A 1 87 ? -23.033 10.753 1.994 1.00 61.59 87 TYR A C 1
ATOM 707 O O . TYR A 1 87 ? -21.988 11.071 1.412 1.00 61.59 87 TYR A O 1
ATOM 715 N N . HIS A 1 88 ? -24.069 11.569 2.157 1.00 63.41 88 HIS A N 1
ATOM 716 C CA . HIS A 1 88 ? -24.060 13.002 1.874 1.00 63.41 88 HIS A CA 1
ATOM 717 C C . HIS A 1 88 ? -23.684 13.798 3.136 1.00 63.41 88 HIS A C 1
ATOM 719 O O . HIS A 1 88 ? -24.123 13.445 4.235 1.00 63.41 88 HIS A O 1
ATOM 725 N N . PRO A 1 89 ? -22.859 14.853 3.005 1.00 66.38 89 PRO A N 1
ATOM 726 C CA . PRO A 1 89 ? -22.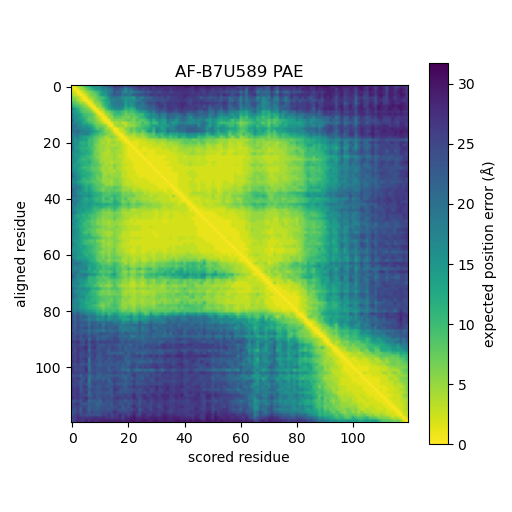563 15.745 4.117 1.00 66.38 89 PRO A CA 1
ATOM 727 C C . PRO A 1 89 ? -23.862 16.401 4.596 1.00 66.38 89 PRO A C 1
ATOM 729 O O . PRO A 1 89 ? -24.568 17.031 3.812 1.00 66.38 89 PRO A O 1
ATOM 732 N N . ILE A 1 90 ? -24.185 16.224 5.877 1.00 69.12 90 ILE A N 1
ATOM 733 C CA . ILE A 1 90 ? -25.304 16.917 6.520 1.00 69.12 90 ILE A CA 1
ATOM 734 C C . ILE A 1 90 ? -24.896 18.387 6.646 1.00 69.12 90 ILE A C 1
ATOM 736 O O . ILE A 1 90 ? -23.792 18.679 7.116 1.00 69.12 90 ILE A O 1
ATOM 740 N N . SER A 1 91 ? -25.736 19.314 6.178 1.00 68.44 91 SER A N 1
ATOM 741 C CA . SER A 1 91 ? -25.432 20.740 6.313 1.00 68.44 91 SER A CA 1
ATOM 742 C C . SER A 1 91 ? -25.429 21.125 7.792 1.00 68.44 91 SER A C 1
ATOM 744 O O . SER A 1 91 ? -26.244 20.632 8.570 1.00 68.44 91 SER A O 1
ATOM 746 N N . ARG A 1 92 ? -24.535 22.041 8.180 1.00 66.75 92 ARG A N 1
ATOM 747 C CA . ARG A 1 92 ? -24.450 22.544 9.562 1.00 66.75 92 ARG A CA 1
ATOM 748 C C . ARG A 1 92 ? -25.780 23.122 10.054 1.00 66.75 92 ARG A C 1
ATOM 750 O O . ARG A 1 92 ? -26.190 22.820 11.162 1.00 66.75 92 ARG A O 1
ATOM 757 N N . SER A 1 93 ? -26.510 23.794 9.165 1.00 69.75 93 SER A N 1
ATOM 758 C CA . SER A 1 93 ? -27.850 24.319 9.446 1.00 69.75 93 SER A CA 1
ATOM 759 C C . SER A 1 93 ? -28.865 23.244 9.852 1.00 69.75 93 SER A C 1
ATOM 761 O O . SER A 1 93 ? -29.829 23.539 10.546 1.00 69.75 93 SER A O 1
ATOM 763 N N . SER A 1 94 ? -28.676 21.990 9.429 1.00 63.59 94 SER A N 1
ATOM 764 C CA . SER A 1 94 ? -29.547 20.879 9.833 1.00 63.59 94 SER A CA 1
ATOM 765 C C . SER A 1 94 ? -29.269 20.416 11.267 1.00 63.59 94 SER A C 1
ATOM 767 O O . SER A 1 94 ? -30.126 19.777 11.864 1.00 63.59 94 SER A O 1
ATOM 769 N N . LEU A 1 95 ? -28.083 20.715 11.808 1.00 71.06 95 LEU A N 1
ATOM 770 C CA . LEU A 1 95 ? -27.694 20.387 13.181 1.00 71.06 95 LEU A CA 1
ATOM 771 C C . LEU A 1 95 ? -28.151 21.473 14.157 1.00 71.06 95 LEU A C 1
ATOM 773 O O . LEU A 1 95 ? -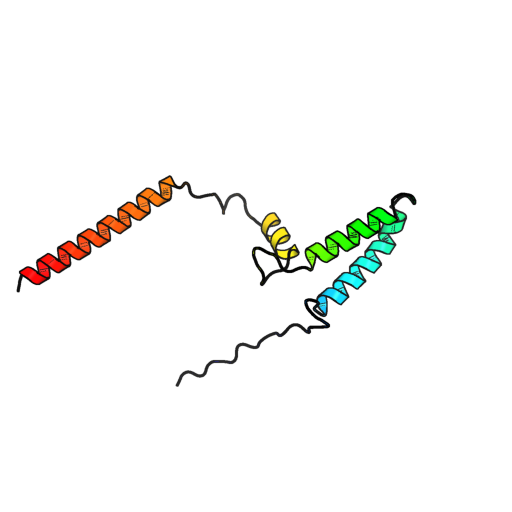28.661 21.135 15.217 1.00 71.06 95 LEU A O 1
ATOM 777 N N . ASP A 1 96 ? -28.082 22.743 13.750 1.00 75.56 96 ASP A N 1
ATOM 778 C CA . ASP A 1 96 ? -28.494 23.880 14.585 1.00 75.56 96 ASP A CA 1
ATOM 779 C C . ASP A 1 96 ? -29.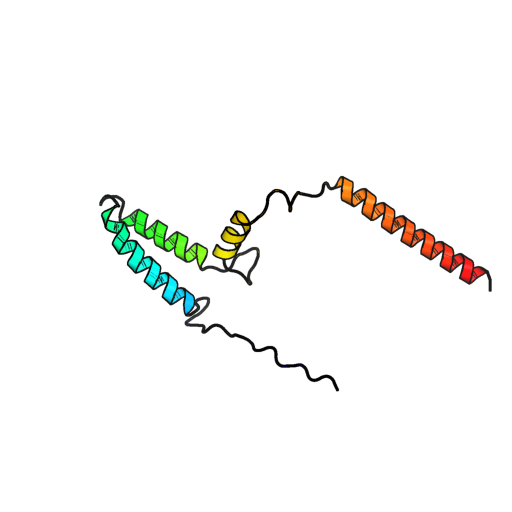967 23.753 15.041 1.00 75.56 96 ASP A C 1
ATOM 781 O O . ASP A 1 96 ? -30.274 23.923 16.217 1.00 75.56 96 ASP A O 1
ATOM 785 N N . ASN A 1 97 ? -30.867 23.335 14.138 1.00 77.00 97 ASN A N 1
ATOM 786 C CA . ASN A 1 97 ? -32.283 23.088 14.460 1.00 77.00 97 ASN A CA 1
ATOM 787 C C . ASN A 1 97 ? -32.488 21.913 15.437 1.00 77.00 97 ASN A C 1
ATOM 789 O O . ASN A 1 97 ? -33.443 21.891 16.212 1.00 77.00 97 ASN A O 1
ATOM 793 N N . VAL A 1 98 ? -31.625 20.897 15.360 1.00 80.69 98 VAL A N 1
ATOM 794 C CA . VAL A 1 98 ? -31.707 19.704 16.211 1.00 80.69 98 VAL A CA 1
ATOM 795 C C . VAL A 1 98 ? -31.213 20.039 17.617 1.00 80.69 98 VAL A C 1
ATOM 797 O O . VAL A 1 98 ? -31.863 19.665 18.591 1.00 80.69 98 VAL A O 1
ATOM 800 N N . ASP A 1 99 ? -30.115 20.786 17.725 1.00 82.12 99 ASP A N 1
ATOM 801 C CA . ASP A 1 99 ? -29.571 21.252 19.002 1.00 82.12 99 ASP A CA 1
ATOM 802 C C . ASP A 1 99 ? -30.562 22.185 19.724 1.00 82.12 99 ASP A C 1
ATOM 804 O O . ASP A 1 99 ? -30.771 22.052 20.932 1.00 82.12 99 ASP A O 1
ATOM 808 N N . GLU A 1 100 ? -31.247 23.063 18.984 1.00 81.06 100 GLU A N 1
ATOM 809 C CA . GLU A 1 100 ? -32.294 23.944 19.516 1.00 81.06 100 GLU A CA 1
ATOM 810 C C . GLU A 1 100 ? -33.517 23.158 20.033 1.00 81.06 100 GLU A C 1
ATOM 812 O O . GLU A 1 100 ? -34.020 23.428 21.128 1.00 81.06 100 GLU A O 1
ATOM 817 N N . PHE A 1 101 ? -33.947 22.117 19.309 1.00 82.44 101 PHE A N 1
ATOM 818 C CA . PHE A 1 101 ? -35.037 21.228 19.732 1.00 82.44 101 PHE A CA 1
ATOM 819 C C . PHE A 1 101 ? -34.712 20.466 21.029 1.00 82.44 101 PHE A C 1
ATOM 821 O O . PHE A 1 101 ? -35.544 20.399 21.936 1.00 82.44 101 PHE A O 1
ATOM 828 N N . TYR A 1 102 ? -33.494 19.925 21.164 1.00 84.31 102 TYR A N 1
ATOM 829 C CA . TYR A 1 102 ? -33.065 19.271 22.408 1.00 84.31 102 TYR A CA 1
ATOM 830 C C . TYR A 1 102 ? -32.951 20.256 23.581 1.00 84.31 102 TYR A C 1
ATOM 832 O O . TYR A 1 102 ? -33.256 19.887 24.718 1.00 84.31 102 TYR A O 1
ATOM 840 N N . GLY A 1 103 ? -32.567 21.509 23.313 1.00 84.25 103 GLY A N 1
ATOM 841 C CA . GLY A 1 103 ? -32.559 22.585 24.305 1.00 84.25 103 GLY A CA 1
ATOM 842 C C . GLY A 1 103 ? -33.946 22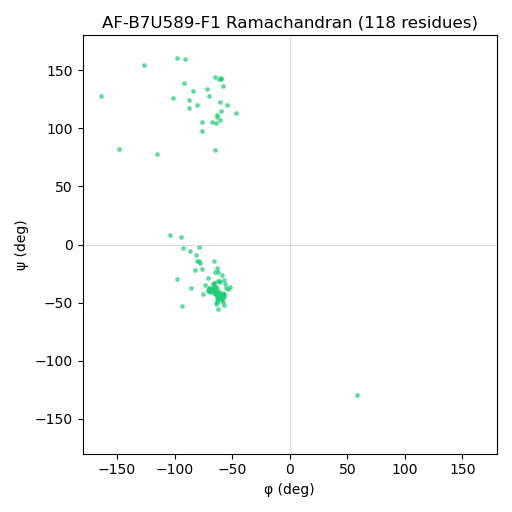.855 24.896 1.00 84.25 103 GLY A C 1
ATOM 843 O O . GLY A 1 103 ? -34.095 22.879 26.118 1.00 84.25 103 GLY A O 1
ATOM 844 N N . GLN A 1 104 ? -34.977 22.953 24.050 1.00 84.69 104 GLN A N 1
ATOM 845 C CA . GLN A 1 104 ? -36.360 23.175 24.499 1.00 84.69 104 GLN A CA 1
ATOM 846 C C . GLN A 1 104 ? -36.891 22.035 25.373 1.00 84.69 104 GLN A C 1
ATOM 848 O O . GLN A 1 104 ? -37.536 22.287 26.394 1.00 84.69 104 GLN A O 1
ATOM 853 N N . ILE A 1 105 ? -36.607 20.778 25.019 1.00 87.50 105 ILE A N 1
ATOM 854 C CA . ILE A 1 105 ? -37.029 19.622 25.827 1.00 87.50 105 ILE A CA 1
ATOM 855 C C . ILE A 1 105 ? -36.407 19.703 27.225 1.00 87.50 105 ILE A C 1
ATOM 857 O O . ILE A 1 105 ? -37.113 19.557 28.223 1.00 87.50 105 ILE A O 1
ATOM 861 N N . ALA A 1 106 ? -35.112 20.013 27.307 1.00 88.31 106 ALA A N 1
ATOM 862 C CA . ALA A 1 106 ? -34.403 20.120 28.577 1.00 88.31 106 ALA A CA 1
ATOM 863 C C . ALA A 1 106 ? -34.925 21.269 29.4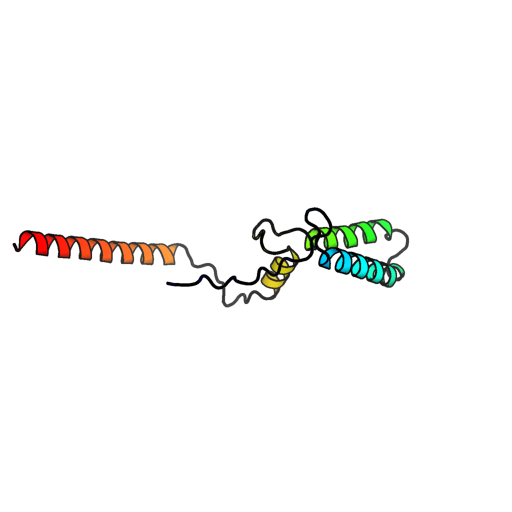62 1.00 88.31 106 ALA A C 1
ATOM 865 O O . ALA A 1 106 ? -34.977 21.131 30.685 1.00 88.31 106 ALA A O 1
ATOM 866 N N . GLU A 1 107 ? -35.322 22.402 28.878 1.00 89.44 107 GLU A N 1
ATOM 867 C CA . GLU A 1 107 ? -35.945 23.508 29.620 1.00 89.44 107 GLU A CA 1
ATOM 868 C C . GLU A 1 107 ? -37.348 23.149 30.119 1.00 89.44 107 GLU A C 1
ATOM 870 O O . GLU A 1 107 ? -37.691 23.430 31.269 1.00 89.44 107 GLU A O 1
ATOM 875 N N . THR A 1 108 ? -38.134 22.459 29.293 1.00 85.44 108 THR A N 1
ATOM 876 C CA . THR A 1 108 ? -39.496 22.032 29.642 1.00 85.44 108 THR A CA 1
ATOM 877 C C . THR A 1 108 ? -39.488 20.990 30.764 1.00 85.44 108 THR A C 1
ATOM 879 O O . THR A 1 108 ? -40.320 21.039 31.675 1.00 85.44 108 THR A O 1
ATOM 882 N N . GLU A 1 109 ? -38.518 20.071 30.755 1.00 88.00 109 GLU A N 1
ATOM 883 C CA . GLU A 1 109 ? -38.310 19.105 31.838 1.00 88.00 109 GLU A CA 1
ATOM 884 C C . GLU A 1 109 ? -37.923 19.793 33.151 1.00 88.00 109 GLU A C 1
ATOM 886 O O . GLU A 1 109 ? -38.487 19.471 34.199 1.00 88.00 109 GLU A O 1
ATOM 891 N N . LYS A 1 110 ? -37.019 20.781 33.109 1.00 87.38 110 LYS A N 1
ATOM 892 C CA . LYS A 1 110 ? -36.637 21.562 34.297 1.00 87.38 110 LYS A CA 1
ATOM 893 C C . LYS A 1 110 ? -37.818 22.338 34.872 1.00 87.38 110 LYS A C 1
ATOM 895 O O . LYS A 1 110 ? -38.053 22.265 36.076 1.00 87.38 110 LYS A O 1
ATOM 900 N N . ALA A 1 111 ? -38.596 23.007 34.022 1.00 85.12 111 ALA A N 1
ATOM 901 C CA . ALA A 1 111 ? -39.792 23.732 34.439 1.00 85.12 111 ALA A CA 1
ATOM 902 C C . ALA A 1 111 ? -40.837 22.793 35.072 1.00 85.12 111 ALA A C 1
ATOM 904 O O . ALA A 1 111 ? -41.416 23.109 36.109 1.00 85.12 111 ALA A O 1
ATOM 905 N N . SER A 1 112 ? -41.033 21.600 34.501 1.00 80.88 112 SER A N 1
ATOM 906 C CA . SER A 1 112 ? -41.968 20.595 35.031 1.00 80.88 112 SER A CA 1
ATOM 907 C C . SER A 1 112 ? -41.538 20.056 36.403 1.00 80.88 112 SER A C 1
ATOM 909 O O . SER A 1 112 ? -42.376 19.852 37.283 1.00 80.88 112 SER A O 1
ATOM 911 N N . GLN A 1 113 ? -40.233 19.861 36.612 1.00 82.44 113 GLN A N 1
ATOM 912 C CA . GLN A 1 113 ? -39.669 19.431 37.897 1.00 82.44 113 GLN A CA 1
ATOM 913 C C . GLN A 1 113 ? -39.757 20.528 38.966 1.00 82.44 113 GLN A C 1
ATOM 915 O O . GLN A 1 113 ? -40.023 20.241 40.133 1.00 82.44 113 GLN A O 1
ATOM 920 N N . GLU A 1 114 ? -39.567 21.787 38.580 1.00 80.81 114 GLU A N 1
ATOM 921 C CA . GLU A 1 114 ? -39.670 22.933 39.483 1.00 80.81 114 GLU A CA 1
ATOM 922 C C . GLU A 1 114 ? -41.118 23.184 39.929 1.00 80.81 114 GLU A C 1
ATOM 924 O O . GLU A 1 114 ? -41.373 23.408 41.113 1.00 80.81 114 GLU A O 1
ATOM 929 N N . VAL A 1 115 ? -42.086 23.029 39.020 1.00 78.50 115 VAL A N 1
ATOM 930 C CA . VAL A 1 115 ? -43.521 23.075 39.347 1.00 78.50 115 VAL A CA 1
ATOM 931 C C . VAL A 1 115 ? -43.911 21.950 40.311 1.00 78.50 115 VAL A C 1
ATOM 933 O O . VAL A 1 115 ? -44.631 22.205 41.273 1.00 78.50 115 VAL A O 1
ATOM 936 N N . GLN A 1 116 ? -43.406 20.725 40.121 1.00 73.69 116 GLN A N 1
ATOM 937 C CA . GLN A 1 116 ? -43.649 19.623 41.065 1.00 73.69 116 GLN A CA 1
ATOM 938 C C . GLN A 1 116 ? -43.025 19.865 42.443 1.00 73.69 116 GLN A C 1
ATOM 940 O O . GLN A 1 116 ? -43.613 19.486 43.452 1.00 73.69 116 GLN A O 1
ATOM 945 N N . LYS A 1 117 ? -41.856 20.508 42.501 1.00 73.06 117 LYS A N 1
ATOM 946 C CA . LYS A 1 117 ? -41.166 20.819 43.757 1.00 73.06 117 LYS A CA 1
ATOM 947 C C . LYS A 1 117 ? -41.866 21.913 44.573 1.00 73.06 117 LYS A C 1
ATOM 949 O O . LYS A 1 117 ? -41.766 21.893 45.792 1.00 73.06 117 LYS A O 1
ATOM 954 N N . ASN A 1 118 ? -42.569 22.832 43.911 1.00 70.44 118 ASN A N 1
ATOM 955 C CA . ASN A 1 118 ? -43.292 23.939 44.548 1.00 70.44 118 ASN A CA 1
ATOM 956 C C . ASN A 1 118 ? -44.771 23.615 44.855 1.00 70.44 118 ASN A C 1
ATOM 958 O O . ASN A 1 118 ? -45.473 24.455 45.412 1.00 70.44 118 ASN A O 1
ATOM 962 N N . ALA A 1 119 ? -45.256 22.429 44.468 1.00 64.06 119 ALA A N 1
ATOM 963 C CA . ALA A 1 119 ? -46.619 21.951 44.725 1.00 64.06 119 ALA A CA 1
ATOM 964 C C . ALA A 1 119 ? -46.740 21.072 45.994 1.00 64.06 119 ALA A C 1
ATOM 966 O O . ALA A 1 119 ? -47.809 20.511 46.244 1.00 64.06 119 ALA A O 1
ATOM 967 N N . VAL A 1 120 ? -45.657 20.951 46.771 1.00 52.44 120 VAL A N 1
ATOM 968 C CA . VAL A 1 120 ? -45.557 20.261 48.073 1.00 52.44 120 VAL A CA 1
ATOM 969 C C . VAL A 1 120 ? -45.222 21.289 49.144 1.00 52.44 120 VAL A C 1
ATOM 971 O O . VAL A 1 120 ? -45.827 21.206 50.235 1.00 52.44 120 VAL A O 1
#

InterPro domains:
  IPR020275 Protein of unknown function DUF5592 [PF17332] (3-90)

pLDDT: mean 81.37, std 11.44, range [52.44, 96.81]

Organism: Bacillus subtilis (NCBI:txid1423)

Sequence (120 aa):
MSYPIPKEVKTDIKVKGPLYLRDVGILIGVTVLSQIFKGSVHSSFIIPYYIFIYGVTFFLMIPSINNPKKRNFHSIFFALKRSRNTYHPISRSSLDNVDEFYGQIAETEKASQEVQKNAV

Solvent-accessible 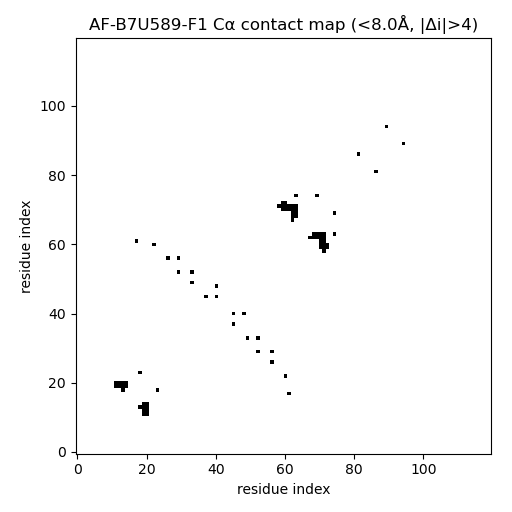surface area (backbone atoms only — not comparable to full-atom values): 7335 Å² total; per-residue (Å²): 136,86,78,82,74,81,75,79,76,84,72,74,60,68,75,57,88,95,38,36,54,69,51,55,54,50,52,52,52,49,52,55,51,48,60,68,54,44,80,80,47,59,78,92,47,48,67,62,49,50,54,49,55,52,50,52,50,51,55,37,65,39,60,22,89,94,42,71,95,40,34,34,52,52,56,52,51,47,61,73,65,52,56,73,86,80,67,66,86,77,57,68,74,66,48,55,58,50,56,51,52,55,48,52,53,57,51,52,52,51,52,54,52,52,54,58,65,71,75,112